Protein AF-A0A257P0B0-F1 (afdb_monomer_lite)

Sequence (47 aa):
MRCAIFGRPERPACCSGLQPSPEMCGDNREHALHWLGWMERQTAPSA

Secondary structure (DSSP, 8-state):
---TTTTSTTS-GGGT-----HHHHTTSHHHHHHHHHHHHHHTPPP-

Foldseek 3Di:
DPDPQVPHPPPDCCVVVDDDDCVQQPDDNVSNVVSVVVVCVVVPDDD

Structure (mmCIF, N/CA/C/O backbone):
data_AF-A0A257P0B0-F1
#
_entry.id   AF-A0A257P0B0-F1
#
loop_
_atom_site.group_PDB
_atom_site.id
_atom_site.type_symbol
_atom_site.label_atom_id
_atom_site.label_alt_id
_atom_site.label_comp_id
_atom_site.label_asym_id
_atom_site.label_entity_id
_atom_site.label_seq_id
_atom_site.pdbx_PDB_ins_code
_atom_site.Cartn_x
_atom_site.Cartn_y
_atom_site.Cartn_z
_atom_site.occupancy
_atom_site.B_iso_or_equiv
_atom_site.auth_seq_id
_atom_site.auth_comp_id
_atom_site.auth_asym_id
_atom_site.auth_atom_id
_atom_site.pdbx_PDB_model_num
ATOM 1 N N . MET A 1 1 ? -11.350 7.552 1.884 1.00 62.44 1 MET A N 1
ATOM 2 C CA . MET A 1 1 ? -10.457 6.850 2.834 1.00 62.44 1 MET A CA 1
ATOM 3 C C . MET A 1 1 ? -11.317 6.309 3.980 1.00 62.44 1 MET A C 1
ATOM 5 O O . MET A 1 1 ? -11.854 7.111 4.725 1.00 62.44 1 MET A O 1
ATOM 9 N N . ARG A 1 2 ? -11.571 4.988 4.043 1.00 77.94 2 ARG A N 1
ATOM 10 C CA . ARG A 1 2 ? -12.613 4.369 4.912 1.00 77.94 2 ARG A CA 1
ATOM 11 C C . ARG A 1 2 ? -12.077 3.688 6.183 1.00 77.94 2 ARG A C 1
ATOM 13 O O . ARG A 1 2 ? -12.849 3.132 6.953 1.00 77.94 2 ARG A O 1
ATOM 20 N N . CYS A 1 3 ? -10.762 3.679 6.390 1.00 86.25 3 CYS A N 1
ATOM 21 C CA . CYS A 1 3 ? -10.160 3.005 7.537 1.00 86.25 3 CYS A CA 1
ATOM 22 C C . CYS A 1 3 ? -10.440 3.791 8.830 1.00 86.25 3 CYS A C 1
ATOM 24 O O . CYS A 1 3 ? -9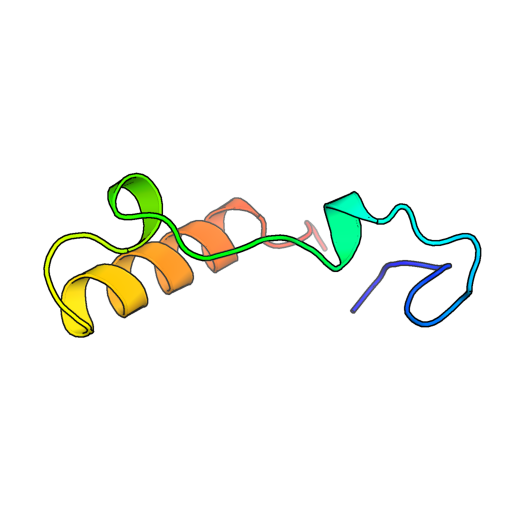.958 4.911 8.981 1.00 86.25 3 CYS A O 1
ATOM 26 N N . ALA A 1 4 ? -11.186 3.192 9.767 1.00 89.88 4 ALA A N 1
ATOM 27 C CA . ALA A 1 4 ? -11.586 3.815 11.037 1.00 89.88 4 ALA A CA 1
ATOM 28 C C . ALA A 1 4 ? -10.408 4.136 11.979 1.00 89.88 4 ALA A C 1
ATOM 30 O O . ALA A 1 4 ? -10.553 4.907 12.925 1.00 89.88 4 ALA A O 1
ATOM 31 N N . ILE A 1 5 ? -9.237 3.549 11.716 1.00 91.56 5 ILE A N 1
ATOM 32 C CA . ILE A 1 5 ? -7.998 3.775 12.467 1.00 91.56 5 ILE A CA 1
ATOM 33 C C . ILE A 1 5 ? -6.927 4.496 11.640 1.00 91.56 5 ILE A C 1
ATOM 35 O O . ILE A 1 5 ? -5.748 4.482 11.987 1.00 91.56 5 ILE A O 1
ATOM 39 N N . PHE A 1 6 ? -7.304 5.128 10.524 1.00 91.25 6 PHE A N 1
ATOM 40 C CA . PHE A 1 6 ? -6.355 5.890 9.719 1.00 91.25 6 PHE A CA 1
ATOM 41 C C . PHE A 1 6 ? -5.727 7.022 10.550 1.00 91.25 6 PHE A C 1
ATOM 43 O O . PHE A 1 6 ? -6.434 7.860 11.097 1.00 91.25 6 PHE A O 1
ATOM 50 N N . GLY A 1 7 ? -4.393 7.036 10.644 1.00 86.62 7 GLY A N 1
ATOM 51 C CA . GLY A 1 7 ? -3.636 8.042 11.401 1.00 86.62 7 GLY A CA 1
ATOM 52 C C . GLY A 1 7 ? -3.559 7.788 12.909 1.00 86.62 7 GLY A C 1
ATOM 53 O O . GLY A 1 7 ? -2.887 8.537 13.610 1.00 86.62 7 GLY A O 1
ATOM 54 N N . ARG A 1 8 ? -4.206 6.732 13.413 1.00 92.31 8 ARG A N 1
ATOM 55 C CA . ARG A 1 8 ? -4.134 6.357 14.824 1.00 92.31 8 ARG A CA 1
ATOM 56 C C . ARG A 1 8 ? -2.946 5.424 15.113 1.00 92.31 8 ARG A C 1
ATOM 58 O O . ARG A 1 8 ? -2.582 4.641 14.233 1.00 92.31 8 ARG A O 1
ATOM 65 N N . PRO A 1 9 ? -2.366 5.452 16.329 1.00 90.94 9 PRO A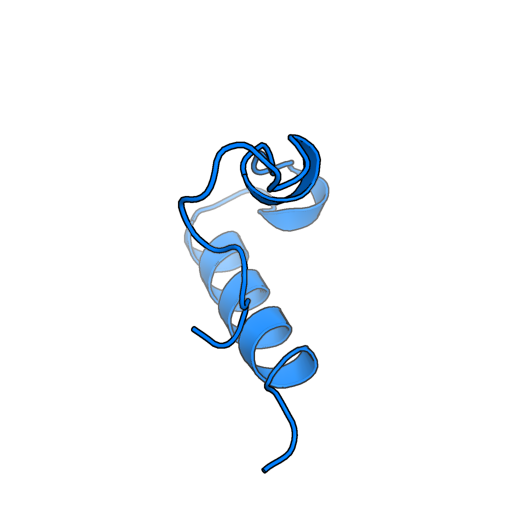 N 1
ATOM 66 C CA . PRO A 1 9 ? -1.235 4.595 16.701 1.00 90.94 9 PRO A CA 1
ATOM 67 C C . PRO A 1 9 ? -1.578 3.099 16.715 1.00 90.94 9 PRO A C 1
ATOM 69 O O . PRO A 1 9 ? -0.684 2.275 16.565 1.00 90.94 9 PRO A O 1
ATOM 72 N N . GLU A 1 10 ? -2.857 2.729 16.837 1.00 92.69 10 GLU A N 1
ATOM 73 C CA . GLU A 1 10 ? -3.295 1.330 16.761 1.00 92.69 10 GLU A CA 1
ATO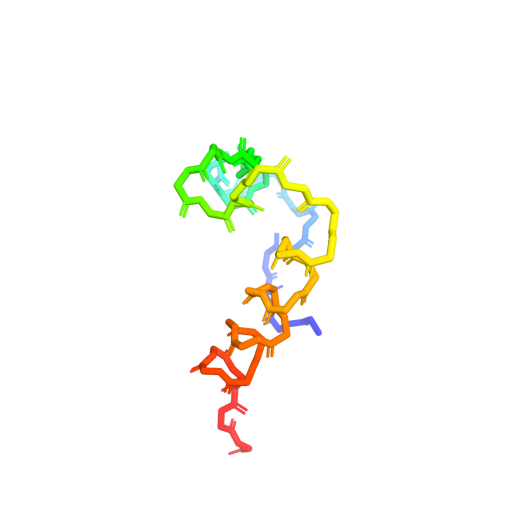M 74 C C . GLU A 1 10 ? -3.293 0.777 15.324 1.00 92.69 10 GLU A C 1
ATOM 76 O O . GLU A 1 10 ? -3.541 -0.412 15.119 1.00 92.69 10 GLU A O 1
ATOM 81 N N . ARG A 1 11 ? -3.027 1.613 14.308 1.00 92.25 11 ARG A N 1
ATOM 82 C CA . ARG A 1 11 ? -2.901 1.160 12.921 1.00 92.25 11 ARG A CA 1
ATOM 83 C C . ARG A 1 11 ? -1.683 0.236 12.785 1.00 92.25 11 ARG A C 1
ATOM 85 O O . ARG A 1 11 ? -0.566 0.694 13.023 1.00 92.25 11 ARG A O 1
ATOM 92 N N . PRO A 1 12 ? -1.859 -1.020 12.329 1.00 90.62 12 PRO A N 1
ATOM 93 C CA . PRO A 1 12 ? -0.739 -1.936 12.149 1.00 90.62 12 PRO A CA 1
ATOM 94 C C . PRO A 1 12 ? 0.322 -1.358 11.211 1.00 90.62 12 PRO A C 1
ATOM 96 O O . PRO A 1 12 ? -0.012 -0.766 10.181 1.00 90.62 12 PRO A O 1
ATOM 99 N N . ALA A 1 13 ? 1.598 -1.593 11.528 1.00 88.31 13 ALA A N 1
ATOM 100 C CA . ALA A 1 13 ? 2.726 -1.088 10.744 1.00 88.31 13 ALA A CA 1
ATOM 101 C C . ALA A 1 13 ? 2.679 -1.534 9.271 1.00 88.31 13 ALA A C 1
ATOM 103 O O . ALA A 1 13 ? 3.071 -0.782 8.384 1.00 88.31 13 ALA A O 1
ATOM 104 N N . CYS A 1 14 ? 2.129 -2.718 8.978 1.00 86.31 14 CYS A N 1
ATOM 105 C CA . CYS A 1 14 ? 1.959 -3.187 7.601 1.00 86.31 14 CYS A CA 1
ATOM 106 C C . CYS A 1 14 ? 1.014 -2.297 6.773 1.00 86.31 14 CYS A C 1
ATOM 108 O O . CYS A 1 14 ? 1.200 -2.159 5.568 1.00 86.31 14 CYS A O 1
ATOM 110 N N . CYS A 1 15 ? 0.029 -1.645 7.399 1.00 85.50 15 CYS A N 1
ATOM 111 C CA . CYS A 1 15 ? -0.931 -0.795 6.700 1.00 85.50 15 CYS A CA 1
ATOM 112 C C . CYS A 1 15 ? -0.357 0.576 6.308 1.00 85.50 15 CYS A C 1
ATOM 114 O O . CYS A 1 15 ? -0.982 1.267 5.504 1.00 85.50 15 CYS A O 1
ATOM 116 N N . SER A 1 16 ? 0.745 1.020 6.917 1.00 80.50 16 SER A N 1
ATOM 117 C CA . SER A 1 16 ? 1.442 2.281 6.602 1.00 80.50 16 SER A CA 1
ATOM 118 C C . SER A 1 16 ? 2.834 2.068 5.999 1.00 80.50 16 SER A C 1
ATOM 120 O O . SER A 1 16 ? 3.393 3.009 5.448 1.00 80.50 16 SER A O 1
ATOM 122 N N . GLY A 1 17 ? 3.379 0.854 6.089 1.00 82.38 17 GLY A N 1
ATOM 123 C CA . GLY A 1 17 ? 4.733 0.503 5.666 1.00 82.38 17 GLY A CA 1
ATOM 124 C C . GLY A 1 17 ? 4.827 -0.217 4.324 1.00 82.38 17 GLY A C 1
ATOM 125 O O . GLY A 1 17 ? 5.877 -0.784 4.036 1.00 82.38 17 GLY A O 1
ATOM 126 N N . LEU A 1 18 ? 3.767 -0.233 3.508 1.00 83.69 18 LEU A N 1
ATOM 127 C CA . LEU A 1 18 ? 3.851 -0.809 2.164 1.00 83.69 18 LEU A CA 1
ATOM 128 C C . LEU A 1 18 ? 4.898 -0.037 1.348 1.00 83.69 18 LEU A C 1
ATOM 130 O O . LEU A 1 18 ? 4.800 1.181 1.198 1.00 83.69 18 LEU A O 1
ATOM 134 N N . GLN A 1 19 ? 5.908 -0.745 0.851 1.00 85.25 19 GLN A N 1
ATOM 135 C CA . GLN A 1 19 ? 6.940 -0.197 -0.025 1.00 85.25 19 GLN A CA 1
ATOM 136 C C . GLN A 1 19 ? 6.716 -0.682 -1.461 1.00 85.25 19 GLN A C 1
ATOM 138 O O . GLN A 1 19 ? 6.228 -1.798 -1.651 1.00 85.25 19 GLN A O 1
ATOM 143 N N . PRO A 1 20 ? 7.065 0.128 -2.473 1.00 84.69 20 PRO A N 1
ATOM 144 C CA . PRO A 1 20 ? 7.056 -0.326 -3.857 1.00 84.69 20 PRO A CA 1
ATOM 145 C C . PRO A 1 20 ? 8.069 -1.463 -4.055 1.00 84.69 20 PRO A C 1
ATOM 147 O O . PRO A 1 20 ? 9.178 -1.410 -3.521 1.00 84.69 20 PRO A O 1
ATOM 150 N N . SER A 1 21 ? 7.703 -2.470 -4.847 1.00 86.75 21 SER A N 1
ATOM 151 C CA . SER A 1 21 ? 8.596 -3.557 -5.263 1.00 86.75 21 SER A CA 1
ATOM 152 C C . SER A 1 21 ? 8.646 -3.659 -6.793 1.00 86.75 21 SER A C 1
ATOM 154 O O . SER A 1 21 ? 7.693 -3.242 -7.457 1.00 86.75 21 SER A O 1
ATOM 156 N N . PRO A 1 22 ? 9.715 -4.229 -7.383 1.00 88.31 22 PRO A N 1
ATOM 157 C CA . PRO A 1 22 ? 9.795 -4.441 -8.832 1.00 88.31 22 PRO A CA 1
ATOM 158 C C . PRO A 1 22 ? 8.635 -5.277 -9.387 1.00 88.31 22 PRO A C 1
ATOM 160 O O . PRO A 1 22 ? 8.135 -4.996 -10.467 1.00 88.31 22 PRO A O 1
ATOM 163 N N . GLU A 1 23 ? 8.146 -6.249 -8.615 1.00 84.69 23 GLU A N 1
ATOM 164 C CA . GLU A 1 23 ? 6.988 -7.082 -8.971 1.00 84.69 23 GLU A CA 1
ATOM 165 C C . GLU A 1 23 ? 5.689 -6.267 -9.099 1.00 84.69 23 GLU A C 1
ATOM 167 O O . GLU A 1 23 ? 4.802 -6.639 -9.860 1.00 84.69 23 GLU A O 1
ATOM 172 N N . MET A 1 24 ? 5.576 -5.148 -8.372 1.00 81.81 24 MET A N 1
ATOM 173 C CA . MET A 1 24 ? 4.423 -4.243 -8.425 1.00 81.81 24 MET A CA 1
ATOM 174 C C . MET A 1 24 ? 4.617 -3.088 -9.412 1.00 81.81 24 MET A C 1
ATOM 176 O O . MET A 1 24 ? 3.659 -2.613 -10.011 1.00 81.81 24 MET A O 1
ATOM 180 N N . CYS A 1 25 ? 5.835 -2.561 -9.528 1.00 85.88 25 CYS A N 1
ATOM 181 C CA . CYS A 1 25 ? 6.102 -1.332 -10.276 1.00 85.88 25 CYS A CA 1
ATOM 182 C C . CYS A 1 25 ? 6.632 -1.585 -11.694 1.00 85.88 25 CYS A C 1
ATOM 184 O O . CYS A 1 25 ? 6.538 -0.694 -12.537 1.00 85.88 25 CYS A O 1
ATOM 186 N N . GLY A 1 26 ? 7.167 -2.775 -11.968 1.00 88.12 26 GLY A N 1
ATOM 187 C CA . GLY A 1 26 ? 7.838 -3.088 -13.224 1.00 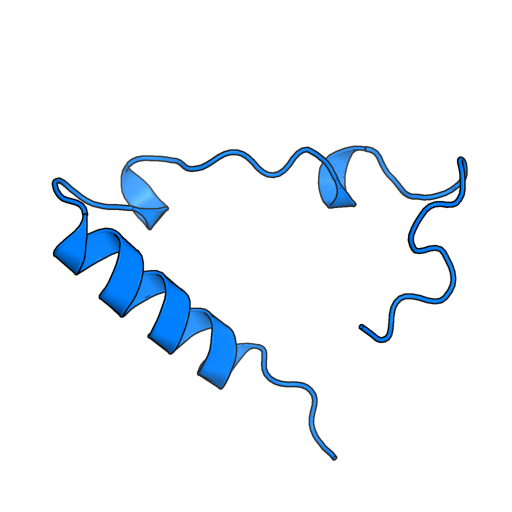88.12 26 GLY A CA 1
ATOM 188 C C . GLY A 1 26 ? 9.098 -2.247 -13.450 1.00 88.12 26 GLY A C 1
ATOM 189 O O . GLY A 1 26 ? 9.673 -1.676 -12.522 1.00 88.12 26 GLY A O 1
ATOM 190 N N . AS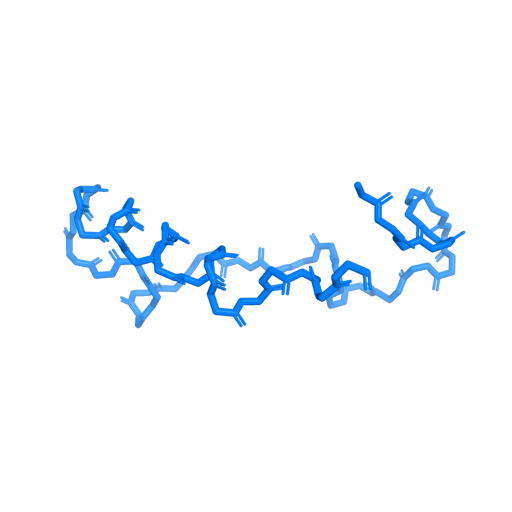P A 1 27 ? 9.518 -2.159 -14.712 1.00 91.94 27 ASP A N 1
ATOM 191 C CA . ASP A 1 27 ? 10.821 -1.588 -15.085 1.00 91.94 27 ASP A CA 1
ATOM 192 C C . ASP A 1 27 ? 10.805 -0.067 -15.306 1.00 91.94 27 ASP A C 1
ATOM 194 O O . ASP A 1 27 ? 11.853 0.552 -15.493 1.00 91.94 27 ASP A O 1
ATOM 198 N N . ASN A 1 28 ? 9.625 0.562 -15.340 1.00 91.62 28 ASN A N 1
ATOM 199 C CA . ASN A 1 28 ? 9.506 1.993 -15.602 1.00 91.62 28 ASN A CA 1
ATOM 200 C C . ASN A 1 28 ? 8.254 2.623 -14.972 1.00 91.62 28 ASN A C 1
ATOM 202 O O . ASN A 1 28 ? 7.318 1.953 -14.537 1.00 91.62 28 ASN A O 1
ATOM 206 N N . ARG A 1 29 ? 8.241 3.960 -14.951 1.00 90.81 29 ARG A N 1
ATOM 207 C CA . ARG A 1 29 ? 7.170 4.759 -14.341 1.00 90.81 29 ARG A CA 1
ATOM 208 C C . ARG A 1 29 ? 5.806 4.550 -15.003 1.00 90.81 29 ARG A C 1
ATOM 210 O O . ARG A 1 29 ? 4.802 4.561 -14.300 1.00 90.81 29 ARG A O 1
ATOM 217 N N . GLU A 1 30 ? 5.749 4.387 -16.320 1.00 94.06 30 GLU A N 1
ATOM 218 C CA . GLU A 1 30 ? 4.484 4.165 -17.031 1.00 94.06 30 GLU A CA 1
ATOM 219 C C . GLU A 1 30 ? 3.864 2.819 -16.660 1.00 94.06 30 GLU A C 1
ATOM 221 O O . GLU A 1 30 ? 2.676 2.774 -16.343 1.00 94.06 30 GLU A O 1
ATOM 226 N N . HIS A 1 31 ? 4.666 1.753 -16.586 1.00 92.06 31 HIS A N 1
ATOM 227 C CA . HIS A 1 31 ? 4.224 0.451 -16.087 1.00 92.06 31 HIS A CA 1
ATOM 228 C C . HIS A 1 31 ? 3.636 0.594 -14.678 1.00 92.06 31 HIS A C 1
ATOM 230 O O . HIS A 1 31 ? 2.482 0.223 -14.459 1.00 92.06 31 HIS A O 1
ATOM 236 N N . ALA A 1 32 ? 4.377 1.207 -13.750 1.00 92.50 32 ALA A N 1
ATOM 237 C CA . ALA A 1 32 ? 3.918 1.394 -12.376 1.00 92.50 32 ALA A CA 1
ATOM 238 C C . ALA A 1 32 ? 2.564 2.121 -12.308 1.00 92.50 32 ALA A C 1
ATOM 240 O O . ALA A 1 32 ? 1.671 1.704 -11.572 1.00 92.50 32 ALA A O 1
ATOM 241 N N . LEU A 1 33 ? 2.377 3.178 -13.105 1.00 92.62 33 LEU A N 1
ATOM 242 C CA . LEU A 1 33 ? 1.116 3.923 -13.159 1.00 92.62 33 LEU A CA 1
ATOM 243 C C . LEU A 1 33 ? -0.037 3.083 -13.731 1.00 92.62 33 LEU A C 1
ATOM 245 O O . LEU A 1 33 ? -1.143 3.119 -13.188 1.00 92.62 33 LEU A O 1
ATOM 249 N N . HIS A 1 34 ? 0.207 2.295 -14.782 1.00 92.44 34 HIS A N 1
ATOM 250 C CA . HIS A 1 34 ? -0.794 1.373 -15.324 1.00 92.44 34 HIS A CA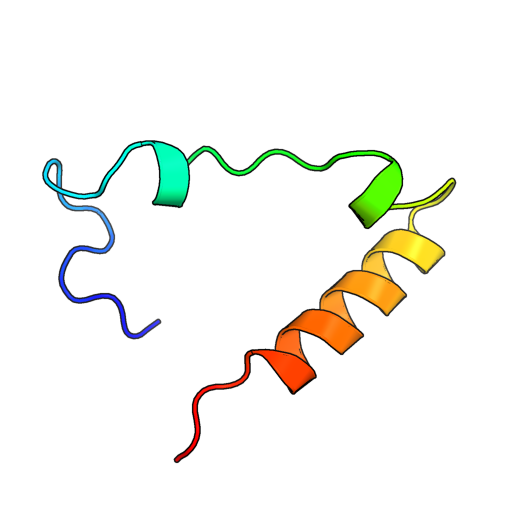 1
ATOM 251 C C . HIS A 1 34 ? -1.213 0.312 -14.300 1.00 92.44 34 HIS A C 1
ATOM 253 O O . HIS A 1 34 ? -2.410 0.043 -14.148 1.00 92.44 34 HIS A O 1
ATOM 259 N N . TRP A 1 35 ? -0.246 -0.253 -13.576 1.00 90.69 35 TRP A N 1
ATOM 260 C CA . TRP A 1 35 ? -0.490 -1.248 -12.537 1.00 90.69 35 TRP A CA 1
ATOM 261 C C . TRP A 1 35 ? -1.283 -0.673 -11.359 1.00 90.69 35 TRP A C 1
ATOM 263 O O . TRP A 1 35 ? -2.293 -1.251 -10.952 1.00 90.69 35 TRP A O 1
ATOM 273 N N . LEU A 1 36 ? -0.890 0.503 -10.856 1.00 90.06 36 LEU A N 1
ATOM 274 C CA . LEU A 1 36 ? -1.609 1.209 -9.791 1.00 90.06 36 LEU A CA 1
ATOM 275 C C . LEU A 1 36 ? -3.067 1.466 -10.180 1.00 90.06 36 LEU A C 1
ATOM 277 O O . LEU A 1 36 ? -3.970 1.103 -9.430 1.00 90.06 36 LEU A O 1
ATOM 281 N N . GLY A 1 37 ? -3.310 1.993 -11.383 1.00 92.12 37 GLY A N 1
ATOM 282 C CA . GLY A 1 37 ? -4.669 2.252 -11.855 1.00 92.12 37 GLY A CA 1
ATOM 283 C C . GLY A 1 37 ? -5.512 0.979 -11.995 1.00 92.12 37 GLY A C 1
ATOM 284 O O . GLY A 1 37 ? -6.722 1.009 -11.772 1.00 92.12 37 GLY A O 1
ATOM 285 N N . TRP A 1 38 ? -4.905 -0.158 -12.352 1.00 92.19 38 TRP A N 1
ATOM 286 C CA . TRP A 1 38 ? -5.597 -1.449 -12.327 1.00 92.19 38 TRP A CA 1
ATOM 287 C C . TRP A 1 38 ? -5.952 -1.875 -10.897 1.00 92.19 38 TRP A C 1
ATOM 289 O O . TRP A 1 38 ? -7.112 -2.201 -10.642 1.00 92.19 38 TRP A O 1
ATOM 299 N N . MET A 1 39 ? -5.007 -1.804 -9.953 1.00 90.12 39 MET A N 1
ATOM 300 C CA . MET A 1 39 ? -5.258 -2.159 -8.551 1.00 90.12 39 MET A CA 1
ATOM 301 C C . MET A 1 39 ? -6.339 -1.285 -7.916 1.00 90.12 39 MET A C 1
ATOM 303 O O . MET A 1 39 ? -7.195 -1.804 -7.204 1.00 90.12 39 MET A O 1
ATOM 307 N N . GLU A 1 40 ? -6.343 0.019 -8.189 1.00 91.00 40 GLU A N 1
ATOM 308 C CA . GLU A 1 40 ? -7.368 0.942 -7.694 1.00 91.00 40 GLU A CA 1
ATOM 309 C C . GLU A 1 40 ? -8.770 0.532 -8.151 1.00 91.00 40 GLU A C 1
ATOM 311 O O . GLU A 1 40 ? -9.703 0.575 -7.354 1.00 91.00 40 GLU A O 1
ATOM 316 N N . ARG A 1 41 ? -8.924 0.070 -9.400 1.00 93.00 41 ARG A N 1
ATOM 317 C CA . ARG A 1 41 ? -10.206 -0.450 -9.900 1.00 93.00 41 ARG A CA 1
ATOM 318 C C . ARG A 1 41 ? -10.587 -1.773 -9.243 1.00 93.00 41 ARG A C 1
ATOM 320 O O . ARG A 1 41 ? -11.737 -1.942 -8.857 1.00 93.00 41 ARG A O 1
ATOM 327 N N . GLN A 1 42 ? -9.637 -2.696 -9.097 1.00 93.31 42 GLN A N 1
ATOM 328 C CA . GLN A 1 42 ? -9.895 -4.023 -8.522 1.00 93.31 42 GLN A CA 1
ATOM 329 C C . GLN A 1 42 ? -10.177 -3.989 -7.017 1.00 93.31 42 GLN A C 1
ATOM 331 O O . GLN A 1 42 ? -10.920 -4.820 -6.506 1.00 93.31 42 GLN A O 1
ATOM 336 N N . THR A 1 43 ? -9.562 -3.047 -6.305 1.00 87.81 43 THR A N 1
ATOM 337 C CA . THR A 1 43 ? -9.704 -2.873 -4.851 1.00 87.81 43 THR A CA 1
ATOM 338 C C . THR A 1 43 ? -10.648 -1.730 -4.492 1.00 87.81 43 THR A C 1
ATOM 340 O O . THR A 1 43 ? -10.786 -1.386 -3.313 1.00 87.81 43 THR A O 1
ATOM 343 N N . ALA A 1 44 ? -11.320 -1.152 -5.494 1.00 89.19 44 ALA A N 1
ATOM 344 C CA . ALA A 1 44 ? -12.337 -0.146 -5.276 1.00 89.19 44 ALA A CA 1
ATOM 345 C C . ALA A 1 44 ? -13.401 -0.718 -4.328 1.00 89.19 44 ALA A C 1
ATOM 347 O O . ALA A 1 44 ? -13.916 -1.817 -4.557 1.00 89.19 44 ALA A O 1
ATOM 348 N N . PRO A 1 45 ? -13.744 -0.002 -3.248 1.00 83.75 45 PRO A N 1
ATOM 349 C CA . PRO A 1 45 ? -14.820 -0.436 -2.382 1.00 83.75 45 PRO A CA 1
ATOM 350 C C . PRO A 1 45 ? -16.124 -0.499 -3.179 1.00 83.75 45 PRO A C 1
ATOM 352 O O . PRO A 1 45 ? -16.460 0.452 -3.885 1.00 83.75 45 PRO A O 1
ATOM 355 N N . SER A 1 46 ? -16.880 -1.587 -3.030 1.00 80.06 46 SER A N 1
ATOM 356 C CA . SER A 1 46 ? -18.272 -1.613 -3.480 1.00 80.06 46 SER A CA 1
ATOM 357 C C . SER A 1 46 ? -19.063 -0.517 -2.753 1.00 80.06 46 SER A C 1
ATOM 359 O O . SER A 1 46 ? -18.765 -0.221 -1.587 1.00 80.06 46 SER A O 1
ATOM 361 N N . ALA A 1 47 ? -19.999 0.102 -3.479 1.00 71.62 47 ALA A N 1
ATOM 362 C CA . ALA A 1 47 ? -20.847 1.189 -2.989 1.00 71.62 47 ALA A CA 1
ATOM 363 C C . ALA A 1 47 ? -21.672 0.773 -1.763 1.00 71.62 47 ALA A C 1
ATOM 365 O O . ALA A 1 47 ? -22.141 -0.388 -1.739 1.00 71.62 47 ALA A O 1
#

Radius of gyration: 13.36 Å; chains: 1; bounding box: 32×15×34 Å

pLDDT: mean 87.66, std 5.94, range [62.44, 94.06]